Protein AF-A0A347AG33-F1 (afdb_monomer_lite)

Structure (mmCIF, N/CA/C/O backbone):
data_AF-A0A347AG33-F1
#
_entry.id   AF-A0A347AG33-F1
#
loop_
_atom_site.group_PDB
_atom_site.id
_atom_site.type_symbol
_atom_site.label_atom_id
_atom_site.label_alt_id
_atom_site.label_comp_id
_atom_site.label_asym_id
_atom_site.label_entity_id
_atom_site.label_seq_id
_atom_site.pdbx_PDB_ins_code
_atom_site.Cartn_x
_atom_site.Cartn_y
_atom_site.Cartn_z
_atom_site.occupancy
_atom_site.B_iso_or_equiv
_atom_site.auth_seq_id
_atom_site.auth_comp_id
_atom_site.auth_asym_id
_atom_site.auth_atom_id
_atom_site.pdbx_PDB_model_num
ATOM 1 N N . MET A 1 1 ? 14.058 -9.033 -3.800 1.00 74.69 1 MET A N 1
ATOM 2 C CA . MET A 1 1 ? 13.265 -9.768 -4.805 1.00 74.69 1 MET A CA 1
ATOM 3 C C . MET A 1 1 ? 11.983 -8.981 -4.995 1.00 74.69 1 MET A C 1
ATOM 5 O O . MET A 1 1 ? 11.444 -8.577 -3.979 1.00 74.69 1 MET A O 1
ATOM 9 N N . VAL A 1 2 ? 11.576 -8.690 -6.232 1.00 83.75 2 VAL A N 1
ATOM 10 C CA . VAL A 1 2 ? 10.289 -8.022 -6.502 1.00 83.75 2 VAL A CA 1
ATOM 11 C C . VAL A 1 2 ? 9.202 -9.090 -6.463 1.00 83.75 2 VAL A C 1
ATOM 13 O O . VAL A 1 2 ? 9.356 -10.110 -7.137 1.00 83.75 2 VAL A O 1
ATOM 16 N N . LEU A 1 3 ? 8.159 -8.888 -5.664 1.00 88.50 3 LEU A N 1
ATOM 17 C CA . LEU A 1 3 ? 7.034 -9.810 -5.548 1.00 88.50 3 LEU A CA 1
ATOM 18 C C . LEU A 1 3 ? 6.030 -9.581 -6.676 1.00 88.50 3 LEU A C 1
ATOM 20 O O . LEU A 1 3 ? 5.868 -8.468 -7.174 1.00 88.50 3 LEU A O 1
ATOM 24 N N . ASP A 1 4 ? 5.350 -10.649 -7.089 1.00 93.19 4 ASP A N 1
ATOM 25 C CA . ASP A 1 4 ? 4.271 -10.571 -8.074 1.00 93.19 4 ASP A CA 1
ATOM 26 C C . ASP A 1 4 ? 3.084 -9.780 -7.484 1.00 93.19 4 ASP A C 1
ATOM 28 O O . ASP A 1 4 ? 2.692 -10.052 -6.348 1.00 93.19 4 ASP A O 1
ATOM 32 N N . PRO A 1 5 ? 2.461 -8.841 -8.225 1.00 94.00 5 PRO A N 1
ATOM 33 C CA . PRO A 1 5 ? 1.292 -8.097 -7.749 1.00 94.00 5 PRO A CA 1
ATOM 34 C C . PRO A 1 5 ? 0.148 -8.976 -7.228 1.00 94.00 5 PRO A C 1
ATOM 36 O O . PRO A 1 5 ? -0.626 -8.542 -6.377 1.00 94.00 5 PRO A O 1
ATOM 39 N N . ARG A 1 6 ? 0.016 -10.209 -7.734 1.00 95.12 6 ARG A N 1
ATOM 40 C CA . ARG A 1 6 ? -1.000 -11.169 -7.282 1.00 95.12 6 ARG A CA 1
ATOM 41 C C . ARG A 1 6 ? -0.826 -11.554 -5.817 1.00 95.12 6 ARG A C 1
ATOM 43 O O . ARG A 1 6 ? -1.833 -11.718 -5.143 1.00 95.12 6 ARG A O 1
ATOM 50 N N . PHE A 1 7 ? 0.410 -11.607 -5.323 1.00 95.88 7 PHE A N 1
ATOM 51 C CA . PHE A 1 7 ? 0.691 -11.884 -3.915 1.00 95.88 7 PHE A CA 1
ATOM 52 C C . PHE A 1 7 ? 0.085 -10.804 -3.012 1.00 95.88 7 PHE A C 1
ATOM 54 O O . PHE A 1 7 ? -0.661 -11.105 -2.090 1.00 95.88 7 PHE A O 1
ATOM 61 N N . TYR A 1 8 ? 0.318 -9.531 -3.337 1.00 96.56 8 TYR A N 1
ATOM 62 C CA . TYR A 1 8 ? -0.262 -8.421 -2.579 1.00 96.56 8 TYR A CA 1
ATOM 63 C C . TYR A 1 8 ? -1.785 -8.374 -2.675 1.00 96.56 8 TYR A C 1
ATOM 65 O O . TYR A 1 8 ? -2.451 -8.042 -1.701 1.00 96.56 8 TYR A O 1
ATOM 73 N N . ARG A 1 9 ? -2.347 -8.706 -3.843 1.00 95.06 9 ARG A N 1
ATOM 74 C CA . ARG A 1 9 ? -3.800 -8.808 -4.008 1.00 95.06 9 ARG A CA 1
ATOM 75 C C . ARG A 1 9 ? -4.386 -9.854 -3.061 1.00 95.06 9 ARG A C 1
ATOM 77 O O . ARG A 1 9 ? -5.373 -9.565 -2.401 1.00 95.06 9 ARG A O 1
ATOM 84 N N . GLU A 1 10 ? -3.767 -11.027 -2.988 1.00 95.19 10 GLU A N 1
ATOM 85 C CA . GLU A 1 10 ? -4.179 -12.104 -2.090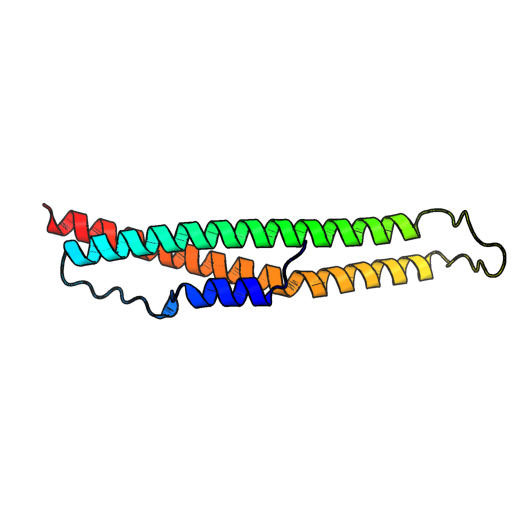 1.00 95.19 10 GLU A CA 1
ATOM 86 C C . GLU A 1 10 ? -4.048 -11.692 -0.617 1.00 95.19 10 GLU A C 1
ATOM 88 O O . GLU A 1 10 ? -4.994 -11.858 0.147 1.00 95.19 10 GLU A O 1
ATOM 93 N N . GLU A 1 11 ? -2.932 -11.063 -0.229 1.00 95.31 11 GLU A N 1
ATOM 94 C CA . GLU A 1 11 ? -2.759 -10.528 1.128 1.00 95.31 11 GLU A CA 1
ATOM 95 C C . GLU A 1 11 ? -3.858 -9.528 1.506 1.00 95.31 11 GLU A C 1
ATOM 97 O O . GLU A 1 11 ? -4.362 -9.586 2.624 1.00 95.31 11 GLU A O 1
ATOM 102 N N . ILE A 1 12 ? -4.242 -8.628 0.593 1.00 95.56 12 ILE A N 1
ATOM 103 C CA . ILE A 1 12 ? -5.317 -7.652 0.824 1.00 95.56 12 ILE A CA 1
ATOM 104 C C . ILE A 1 12 ? -6.671 -8.358 0.948 1.00 95.56 12 ILE A C 1
ATOM 106 O O . ILE A 1 12 ? -7.420 -8.064 1.876 1.00 95.56 12 ILE A O 1
ATOM 110 N N . SER A 1 13 ? -6.985 -9.298 0.052 1.00 93.06 13 SER A N 1
ATOM 111 C CA . SER A 1 13 ? -8.240 -10.058 0.101 1.00 93.06 13 SER A CA 1
ATOM 112 C C . SER A 1 13 ? -8.391 -10.844 1.408 1.00 93.06 13 SER A C 1
ATOM 114 O O . SER A 1 13 ? -9.472 -10.861 1.990 1.00 93.06 13 SER A O 1
ATOM 116 N N . ASN A 1 14 ? -7.297 -11.403 1.930 1.00 94.19 14 ASN A N 1
ATOM 117 C CA . ASN A 1 14 ? -7.275 -12.146 3.195 1.00 94.19 14 ASN A CA 1
ATOM 118 C C . ASN A 1 14 ? -7.505 -11.273 4.445 1.00 94.19 14 ASN A C 1
ATOM 120 O O . ASN A 1 14 ? -7.595 -11.801 5.552 1.00 94.19 14 ASN A O 1
ATOM 124 N N . LEU A 1 15 ? -7.584 -9.945 4.304 1.00 93.38 15 LEU A N 1
ATOM 125 C CA . LEU A 1 15 ? -7.959 -9.049 5.403 1.00 93.38 15 LEU A CA 1
ATOM 126 C C . LEU A 1 15 ? -9.475 -8.978 5.627 1.00 93.38 15 LEU A C 1
ATOM 128 O O . LEU A 1 15 ? -9.886 -8.408 6.637 1.00 93.38 15 LEU A O 1
ATOM 132 N N . GLU A 1 16 ? -10.282 -9.531 4.710 1.00 88.75 16 GLU A N 1
ATOM 133 C CA . GLU A 1 16 ? -11.749 -9.610 4.810 1.00 88.75 16 GLU A CA 1
ATOM 134 C C . GLU A 1 16 ? -12.416 -8.251 5.106 1.00 88.75 16 GLU A C 1
ATOM 136 O O . GLU A 1 16 ? -13.395 -8.159 5.845 1.00 88.75 16 GLU A O 1
ATOM 141 N N . ILE A 1 17 ? -11.870 -7.171 4.533 1.00 86.94 17 ILE A N 1
ATOM 142 C CA . ILE A 1 17 ? -12.316 -5.788 4.784 1.00 86.94 17 ILE A CA 1
ATOM 143 C C . ILE A 1 17 ? -13.765 -5.589 4.322 1.00 86.94 17 ILE A C 1
ATOM 145 O O . ILE A 1 17 ? -14.552 -4.956 5.016 1.00 86.94 17 ILE A O 1
ATOM 149 N N . GLU A 1 18 ? -14.128 -6.178 3.180 1.00 80.06 18 GLU A N 1
ATOM 150 C CA . GLU A 1 18 ? -15.463 -6.069 2.572 1.00 80.06 18 GLU A CA 1
ATOM 151 C C . GLU A 1 18 ? -16.566 -6.761 3.393 1.00 80.06 18 GLU A C 1
ATOM 153 O O . GLU A 1 18 ? -17.741 -6.472 3.200 1.00 80.06 18 GLU A O 1
ATOM 158 N N . GLY A 1 19 ? -16.201 -7.657 4.317 1.00 78.25 19 GLY A N 1
ATOM 159 C CA . GLY A 1 19 ? -17.142 -8.366 5.188 1.00 78.25 19 GLY A CA 1
ATOM 160 C C . GLY A 1 19 ? -17.374 -7.700 6.548 1.00 78.25 19 GLY A C 1
ATOM 161 O O . GLY A 1 19 ? -18.029 -8.290 7.405 1.00 78.25 19 GLY A O 1
ATOM 162 N N . LEU A 1 20 ? -16.801 -6.518 6.800 1.00 83.81 20 LEU A N 1
ATOM 163 C CA . LEU A 1 20 ? -16.952 -5.827 8.081 1.00 83.81 20 LEU A CA 1
ATOM 164 C C . LEU A 1 20 ? -18.303 -5.110 8.163 1.00 83.81 20 LEU A C 1
ATOM 166 O O . LEU A 1 20 ? -18.573 -4.212 7.371 1.00 83.81 20 LEU A O 1
ATOM 170 N N . ASN A 1 21 ? -19.117 -5.476 9.159 1.00 79.00 21 ASN A N 1
ATOM 171 C CA . ASN A 1 21 ? -20.339 -4.748 9.498 1.00 79.00 21 ASN A CA 1
ATOM 172 C C . ASN A 1 21 ? -20.054 -3.669 10.561 1.00 79.00 21 ASN A C 1
ATOM 174 O O . ASN A 1 21 ? -19.275 -3.906 11.487 1.00 79.00 21 ASN A O 1
ATOM 178 N N . LEU A 1 22 ? -20.685 -2.503 10.405 1.00 81.75 22 LEU A N 1
ATOM 179 C CA . LEU A 1 22 ? -20.663 -1.379 11.347 1.00 81.75 22 LEU A CA 1
ATOM 180 C C . LEU A 1 22 ? -21.953 -1.266 12.177 1.00 81.75 22 LEU A C 1
ATOM 182 O O . LEU A 1 22 ? -22.062 -0.327 12.963 1.00 81.75 22 LEU A O 1
ATOM 186 N N . ASP A 1 23 ? -22.904 -2.194 1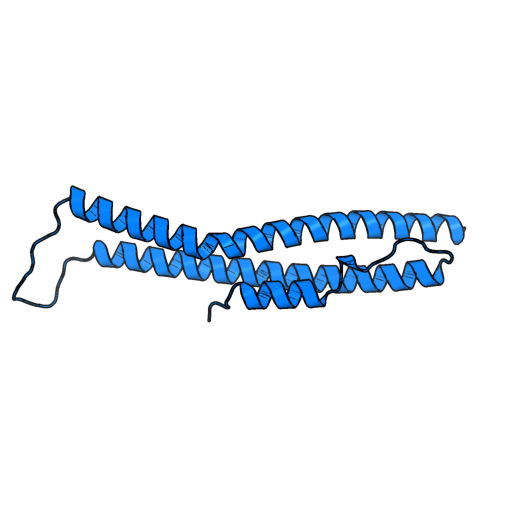2.035 1.00 82.31 23 ASP A N 1
ATOM 187 C CA . ASP A 1 23 ? -24.025 -2.317 12.973 1.00 82.31 23 ASP A CA 1
ATOM 188 C C . ASP A 1 23 ? -23.497 -2.816 14.319 1.00 82.31 23 ASP A C 1
ATOM 190 O O . ASP A 1 23 ? -22.954 -3.920 14.416 1.00 82.31 23 ASP A O 1
ATOM 194 N N . ILE A 1 24 ? -23.590 -1.964 15.337 1.00 86.00 24 ILE A N 1
ATOM 195 C CA . ILE A 1 24 ? -23.001 -2.201 16.651 1.00 86.00 24 ILE A CA 1
ATOM 196 C C . ILE A 1 24 ? -24.028 -1.840 17.707 1.00 86.00 24 ILE A C 1
ATOM 198 O O . ILE A 1 24 ? -24.516 -0.709 17.737 1.00 86.00 24 ILE A O 1
ATOM 202 N N . ASP A 1 25 ? -24.287 -2.780 18.610 1.00 87.56 25 ASP A N 1
ATOM 203 C CA . ASP A 1 25 ? -25.319 -2.641 19.636 1.00 87.56 25 ASP A CA 1
ATOM 204 C C . ASP A 1 25 ? -24.719 -2.378 21.026 1.00 87.56 25 ASP A C 1
ATOM 206 O O . ASP A 1 25 ? -25.437 -2.098 21.988 1.00 87.56 25 ASP A O 1
ATOM 210 N N . SER A 1 26 ? -23.387 -2.451 21.163 1.00 92.12 26 SER A N 1
ATOM 211 C CA . SER A 1 26 ? -22.708 -2.241 22.443 1.00 92.12 26 SER A CA 1
ATOM 212 C C . SER A 1 26 ? -21.326 -1.591 22.342 1.00 92.12 26 SER A C 1
ATOM 214 O O . SER A 1 26 ? -20.583 -1.745 21.373 1.00 92.12 26 SER A O 1
ATOM 216 N N . VAL A 1 27 ? -20.920 -0.914 23.421 1.00 92.75 27 VAL A N 1
ATOM 217 C CA . VAL A 1 27 ? -19.562 -0.356 23.572 1.00 92.75 27 VAL A CA 1
ATOM 218 C C . VAL A 1 27 ? -18.490 -1.448 23.466 1.00 92.75 27 VAL A C 1
ATOM 220 O O . VAL A 1 27 ? -17.417 -1.221 22.907 1.00 92.75 27 VAL A O 1
ATOM 223 N N . ALA A 1 28 ? -18.777 -2.651 23.970 1.00 93.50 28 ALA A N 1
ATOM 224 C CA . ALA A 1 28 ? -17.854 -3.779 23.905 1.00 93.50 28 ALA A CA 1
ATOM 225 C C . ALA A 1 28 ? -17.576 -4.208 22.455 1.00 93.50 28 ALA A C 1
ATOM 227 O O . ALA A 1 28 ? -16.416 -4.394 22.082 1.00 93.50 28 ALA A O 1
ATOM 228 N N . GLU A 1 29 ? -18.617 -4.314 21.630 1.00 93.56 29 GLU A N 1
ATOM 229 C CA . GLU A 1 29 ? -18.491 -4.615 20.200 1.00 93.56 29 GLU A CA 1
ATOM 230 C C . GLU A 1 29 ? -17.753 -3.497 19.452 1.00 93.56 29 GLU A C 1
ATOM 232 O O . GLU A 1 29 ? -16.836 -3.782 18.677 1.00 93.56 29 GLU A O 1
ATOM 237 N N . ALA A 1 30 ? -18.063 -2.228 19.752 1.00 94.12 30 ALA A N 1
ATOM 238 C CA . ALA A 1 30 ? -17.379 -1.078 19.158 1.00 94.12 30 ALA A CA 1
ATOM 239 C C . ALA A 1 30 ? -15.865 -1.115 19.423 1.00 94.12 30 ALA A C 1
ATOM 241 O O . ALA A 1 30 ? -15.057 -0.935 18.509 1.00 94.12 30 ALA A O 1
ATOM 242 N N . LEU A 1 31 ? -15.459 -1.412 20.663 1.00 94.69 31 LEU A N 1
ATOM 243 C CA . LEU A 1 31 ? -14.051 -1.542 21.046 1.00 94.69 31 LEU A CA 1
ATOM 244 C C . LEU A 1 31 ? -13.360 -2.706 20.327 1.00 94.69 31 LEU A C 1
ATOM 246 O O . LEU A 1 31 ? -12.231 -2.556 19.850 1.00 94.69 31 LEU A O 1
ATOM 250 N N . GLN A 1 32 ? -14.020 -3.862 20.222 1.00 94.38 32 GLN A N 1
ATOM 251 C CA . GLN A 1 32 ? -13.470 -5.018 19.510 1.00 94.38 32 GLN A CA 1
ATOM 252 C C . GLN A 1 32 ? -13.254 -4.711 18.026 1.00 94.38 32 GLN A C 1
ATOM 254 O O . GLN A 1 32 ? -12.181 -4.998 17.479 1.00 94.38 32 GLN A O 1
ATOM 259 N N . LEU A 1 33 ? -14.236 -4.077 17.384 1.00 94.88 33 LEU A N 1
ATOM 260 C CA . LEU A 1 33 ? -14.134 -3.687 15.985 1.00 94.88 33 LEU A CA 1
ATOM 261 C C . LEU A 1 33 ? -13.047 -2.627 15.777 1.00 94.88 33 LEU A C 1
ATOM 263 O O . LEU A 1 33 ? -12.244 -2.749 14.851 1.00 94.88 33 LEU A O 1
ATOM 267 N N . LEU A 1 34 ? -12.924 -1.657 16.687 1.00 95.44 34 LEU A N 1
ATOM 268 C CA . LEU A 1 34 ? -11.874 -0.638 16.653 1.00 95.44 34 LEU A CA 1
ATOM 269 C C . LEU A 1 34 ? -10.471 -1.263 16.698 1.00 95.44 34 LEU A C 1
ATOM 271 O O . LEU A 1 34 ? -9.575 -0.862 15.949 1.00 95.44 34 LEU A O 1
ATOM 275 N N . VAL A 1 35 ? -10.269 -2.283 17.538 1.00 95.88 35 VAL A N 1
ATOM 276 C CA . VAL A 1 35 ? -9.009 -3.041 17.597 1.00 95.88 35 VAL A CA 1
ATOM 277 C C . VAL A 1 35 ? -8.756 -3.798 16.289 1.00 95.88 35 VAL A C 1
ATOM 279 O O . VAL A 1 35 ? -7.631 -3.769 15.775 1.00 95.88 35 VAL A O 1
ATOM 282 N N . LYS A 1 36 ? -9.785 -4.438 15.715 1.00 95.44 36 LYS A N 1
ATOM 283 C CA . LYS A 1 36 ? -9.682 -5.135 14.422 1.00 95.44 36 LYS A CA 1
ATOM 284 C C . LYS A 1 36 ? -9.275 -4.169 13.305 1.00 95.44 36 LYS A C 1
ATOM 286 O O . LYS A 1 36 ? -8.310 -4.446 12.591 1.00 95.44 36 LYS A O 1
ATOM 291 N N . LEU A 1 37 ? -9.930 -3.013 13.209 1.00 96.31 37 LEU A N 1
ATOM 292 C CA . LEU A 1 37 ? -9.631 -1.973 12.221 1.00 96.31 37 LEU A CA 1
ATOM 293 C C . LEU A 1 37 ? -8.196 -1.447 12.352 1.00 96.31 37 LEU A C 1
ATOM 295 O O . LEU A 1 37 ? -7.483 -1.373 11.353 1.00 96.31 37 LEU A O 1
ATOM 299 N N . LYS A 1 38 ? -7.716 -1.182 13.576 1.00 96.81 38 LYS A N 1
ATOM 300 C CA . LYS A 1 38 ? -6.317 -0.772 13.828 1.00 96.81 38 LYS A CA 1
ATOM 301 C C . LYS A 1 38 ? -5.306 -1.828 13.360 1.00 96.81 38 LYS A C 1
ATOM 303 O O . LYS A 1 38 ? -4.236 -1.492 12.845 1.00 96.81 38 LYS A O 1
ATOM 308 N N . LYS A 1 39 ? -5.623 -3.119 13.513 1.00 96.81 39 LYS A N 1
ATOM 309 C CA . LYS A 1 39 ? -4.771 -4.215 13.024 1.00 96.81 39 LYS A CA 1
ATOM 310 C C . LYS A 1 39 ? -4.747 -4.273 11.495 1.00 96.81 39 LYS A C 1
ATOM 312 O O . LYS A 1 39 ? -3.668 -4.421 10.923 1.00 96.81 39 LYS A O 1
ATOM 317 N N . ILE A 1 40 ? -5.905 -4.138 10.848 1.00 97.50 40 ILE A N 1
ATOM 318 C CA . ILE A 1 40 ? -6.023 -4.116 9.382 1.00 97.50 40 ILE A CA 1
ATOM 319 C C . ILE A 1 40 ? -5.251 -2.924 8.807 1.00 97.50 40 ILE A C 1
ATOM 321 O O . ILE A 1 40 ? -4.409 -3.118 7.933 1.00 97.50 40 ILE A O 1
ATOM 325 N N . GLU A 1 41 ? -5.456 -1.723 9.351 1.00 97.88 41 GLU A N 1
ATOM 326 C CA . GLU A 1 41 ? -4.747 -0.493 8.975 1.00 97.88 41 GLU A CA 1
ATOM 327 C C . GLU A 1 41 ? -3.226 -0.690 8.996 1.00 97.88 41 GLU A C 1
ATOM 329 O O . GLU A 1 41 ? -2.534 -0.425 8.011 1.00 97.88 41 GLU A O 1
ATOM 334 N N . LYS A 1 42 ? -2.694 -1.242 10.093 1.00 98.12 42 LYS A N 1
ATOM 335 C CA . LYS A 1 42 ? -1.260 -1.523 10.226 1.00 98.12 42 LYS A CA 1
ATOM 336 C C . LYS A 1 42 ? -0.755 -2.484 9.145 1.00 98.12 42 LYS A C 1
ATOM 338 O O . LYS A 1 42 ? 0.340 -2.286 8.612 1.00 98.12 42 LYS A O 1
ATOM 343 N N . THR A 1 43 ? -1.526 -3.523 8.824 1.00 97.81 43 THR A N 1
ATOM 344 C CA . THR A 1 43 ? -1.166 -4.477 7.768 1.00 97.81 43 THR A CA 1
ATOM 345 C C . THR A 1 43 ? -1.195 -3.822 6.388 1.00 97.81 43 THR A C 1
ATOM 347 O O . THR A 1 43 ? -0.222 -3.946 5.646 1.00 97.81 43 THR A O 1
ATOM 350 N N . LEU A 1 44 ? -2.241 -3.056 6.068 1.00 98.00 44 LEU A N 1
ATOM 351 C CA . LEU A 1 44 ? -2.358 -2.312 4.811 1.00 98.00 44 LEU A CA 1
ATOM 352 C C . LEU A 1 44 ? -1.196 -1.334 4.608 1.00 98.00 44 LEU A C 1
ATOM 354 O O . LEU A 1 44 ? -0.611 -1.290 3.526 1.00 98.00 44 LEU A O 1
ATOM 358 N N . LEU A 1 45 ? -0.791 -0.604 5.653 1.00 98.19 45 LEU A N 1
ATOM 359 C CA . LEU A 1 45 ? 0.369 0.293 5.603 1.00 98.19 45 LEU A CA 1
ATOM 360 C C . LEU A 1 45 ? 1.670 -0.459 5.284 1.00 98.19 45 LEU A C 1
ATOM 362 O O . LEU A 1 45 ? 2.487 0.020 4.492 1.00 98.19 45 LEU A O 1
ATOM 366 N N . LYS A 1 46 ? 1.857 -1.655 5.856 1.00 98.00 46 LYS A N 1
ATOM 367 C CA . LYS A 1 46 ? 3.012 -2.515 5.561 1.00 98.00 46 LYS A CA 1
ATOM 368 C C . LYS A 1 46 ? 2.987 -3.020 4.115 1.00 98.00 46 LYS A C 1
ATOM 370 O O . LYS A 1 46 ? 4.019 -2.975 3.446 1.00 98.00 46 LYS A O 1
ATOM 375 N N . ILE A 1 47 ? 1.829 -3.466 3.625 1.00 97.44 47 ILE A N 1
ATOM 376 C CA . ILE A 1 47 ? 1.658 -3.899 2.229 1.00 97.44 47 ILE A CA 1
ATOM 377 C C . ILE A 1 47 ? 1.970 -2.731 1.282 1.00 97.44 47 ILE A C 1
ATOM 379 O O . ILE A 1 47 ? 2.773 -2.886 0.363 1.00 97.44 47 ILE A O 1
ATOM 383 N N . ASN A 1 48 ? 1.427 -1.540 1.549 1.00 97.88 48 ASN A N 1
ATOM 384 C CA . ASN A 1 48 ? 1.662 -0.345 0.736 1.00 97.88 48 ASN A CA 1
ATOM 385 C C . ASN A 1 48 ? 3.152 0.030 0.681 1.00 97.88 48 ASN A C 1
ATOM 387 O O . ASN A 1 48 ? 3.702 0.325 -0.381 1.00 97.88 48 ASN A O 1
ATOM 391 N N . TYR A 1 49 ? 3.845 -0.039 1.822 1.00 97.94 49 TYR A N 1
ATOM 392 C CA . TYR A 1 49 ? 5.292 0.162 1.865 1.00 97.94 49 TYR A CA 1
ATOM 393 C C . TYR A 1 49 ? 6.030 -0.821 0.943 1.00 97.94 49 TYR A C 1
ATOM 395 O O . TYR A 1 49 ? 6.867 -0.399 0.142 1.00 97.94 49 TYR A O 1
ATOM 403 N N . ASN A 1 50 ? 5.694 -2.111 1.002 1.00 97.31 50 ASN A N 1
ATOM 404 C CA . ASN A 1 50 ? 6.325 -3.136 0.171 1.00 97.31 50 ASN A CA 1
ATOM 405 C C . ASN A 1 50 ? 6.066 -2.907 -1.328 1.00 97.31 50 ASN A C 1
ATOM 407 O O . ASN A 1 50 ? 7.012 -2.904 -2.116 1.00 97.31 50 ASN A O 1
ATOM 411 N N . ILE A 1 51 ? 4.822 -2.600 -1.710 1.00 97.69 51 ILE A N 1
ATOM 412 C CA . ILE A 1 51 ? 4.437 -2.237 -3.085 1.00 97.69 51 ILE A CA 1
ATOM 413 C C . ILE A 1 51 ? 5.278 -1.062 -3.604 1.00 97.69 51 ILE A C 1
ATOM 415 O O . ILE A 1 51 ? 5.782 -1.089 -4.735 1.00 97.69 51 ILE A O 1
ATOM 419 N N . ARG A 1 52 ? 5.483 -0.028 -2.777 1.00 97.06 52 ARG A N 1
ATOM 420 C CA . ARG A 1 52 ? 6.314 1.133 -3.131 1.00 97.06 52 ARG A CA 1
ATOM 421 C C . ARG A 1 52 ? 7.780 0.754 -3.312 1.00 97.06 52 ARG A C 1
ATOM 423 O O . ARG A 1 52 ? 8.432 1.272 -4.224 1.00 97.06 52 ARG A O 1
ATOM 430 N N . MET A 1 53 ? 8.310 -0.131 -2.470 1.00 97.75 53 MET A N 1
ATOM 431 C CA . MET A 1 53 ? 9.688 -0.616 -2.583 1.00 97.75 53 MET A CA 1
ATOM 432 C C . MET A 1 53 ? 9.902 -1.430 -3.861 1.00 97.75 53 MET A C 1
ATOM 434 O O . MET A 1 53 ? 10.877 -1.193 -4.581 1.00 97.75 53 MET A O 1
ATOM 438 N N . ASP A 1 54 ? 8.957 -2.296 -4.205 1.00 97.56 54 ASP A N 1
ATOM 439 C CA . ASP A 1 54 ? 8.983 -3.081 -5.437 1.00 97.56 54 ASP A CA 1
ATOM 440 C C . ASP A 1 54 ? 8.870 -2.204 -6.681 1.00 97.56 54 ASP A C 1
ATOM 442 O O . ASP A 1 54 ? 9.683 -2.312 -7.603 1.00 97.56 54 ASP A O 1
ATOM 446 N N . THR A 1 55 ? 7.959 -1.232 -6.662 1.00 97.06 55 THR A N 1
ATOM 447 C CA . THR A 1 55 ? 7.834 -0.234 -7.730 1.00 97.06 55 THR A CA 1
ATOM 448 C C . THR A 1 55 ? 9.139 0.548 -7.922 1.00 97.06 55 THR A C 1
ATOM 450 O O . THR A 1 55 ? 9.591 0.752 -9.053 1.00 97.06 55 THR A O 1
ATOM 453 N N . ARG A 1 56 ?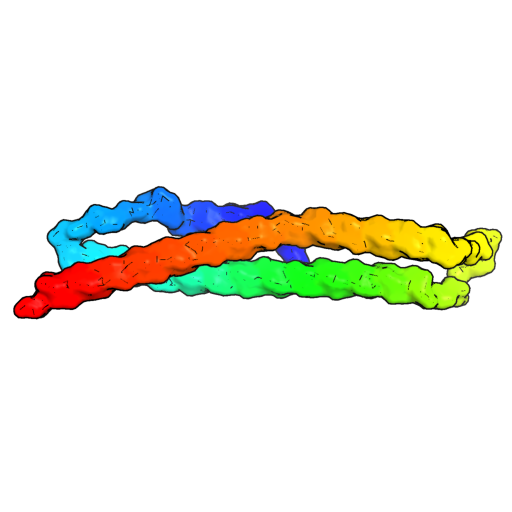 9.807 0.965 -6.834 1.00 97.06 56 ARG A N 1
ATOM 454 C CA . ARG A 1 56 ? 11.124 1.632 -6.900 1.00 97.06 56 ARG A CA 1
ATOM 455 C C . ARG A 1 56 ? 12.200 0.713 -7.477 1.00 97.06 56 ARG A C 1
ATOM 457 O O . ARG A 1 56 ? 13.017 1.171 -8.277 1.00 97.06 56 ARG A O 1
ATOM 464 N N . SER A 1 57 ? 12.192 -0.563 -7.101 1.00 97.06 57 SER A N 1
ATOM 465 C CA . SER A 1 57 ? 13.118 -1.570 -7.623 1.00 97.06 57 SER A CA 1
ATOM 466 C C . SER A 1 57 ? 12.955 -1.752 -9.136 1.00 97.06 57 SER A C 1
ATOM 468 O O . SER A 1 57 ? 13.942 -1.654 -9.869 1.00 97.06 57 SER A O 1
ATOM 470 N N . ILE A 1 58 ? 11.712 -1.882 -9.619 1.00 96.12 58 ILE A N 1
ATOM 471 C CA . ILE A 1 58 ? 11.389 -1.946 -11.053 1.00 96.12 58 ILE A CA 1
ATOM 472 C C . ILE A 1 58 ? 11.882 -0.679 -11.761 1.00 96.12 58 ILE A C 1
ATOM 474 O O . ILE A 1 58 ? 12.603 -0.761 -12.752 1.00 96.12 58 ILE A O 1
ATOM 478 N N . ARG A 1 59 ? 11.581 0.519 -11.240 1.00 96.00 59 ARG A N 1
ATOM 479 C CA . ARG A 1 59 ? 12.067 1.777 -11.842 1.00 96.00 59 ARG A CA 1
ATOM 480 C C . ARG A 1 59 ? 13.594 1.792 -11.972 1.00 96.00 59 ARG A C 1
ATOM 482 O O . ARG A 1 59 ? 14.107 2.166 -13.025 1.00 96.00 59 ARG A O 1
ATOM 489 N N . LYS A 1 60 ? 14.316 1.340 -10.942 1.00 96.38 60 LYS A N 1
ATOM 490 C CA . LYS A 1 60 ? 15.785 1.266 -10.941 1.00 96.38 60 LYS A CA 1
ATOM 491 C C . LYS A 1 60 ? 16.324 0.258 -11.960 1.00 96.38 60 LYS A C 1
ATOM 493 O O . LYS A 1 60 ? 17.311 0.555 -12.627 1.00 96.38 60 LYS A O 1
ATOM 498 N N . GLU A 1 61 ? 15.692 -0.906 -12.095 1.00 95.38 61 GLU A N 1
ATOM 499 C CA . GLU A 1 61 ? 16.041 -1.923 -13.099 1.00 95.38 61 GLU A CA 1
ATOM 500 C C . GLU A 1 61 ? 15.978 -1.342 -14.520 1.00 95.38 61 GLU A C 1
ATOM 502 O O . GLU A 1 61 ? 16.936 -1.439 -15.287 1.00 95.38 61 GLU A O 1
ATOM 507 N N . TYR A 1 62 ? 14.885 -0.656 -14.852 1.00 94.44 62 TYR A N 1
ATOM 508 C CA . TYR A 1 62 ? 14.692 -0.091 -16.187 1.00 94.44 62 TYR A CA 1
ATOM 509 C C . TYR A 1 62 ? 15.584 1.127 -16.458 1.00 94.44 62 TYR A C 1
ATOM 511 O O . TYR A 1 62 ? 16.044 1.300 -17.587 1.00 94.44 62 TYR A O 1
ATOM 519 N N . LEU A 1 63 ? 15.897 1.941 -15.442 1.00 92.81 63 LEU A N 1
ATOM 520 C CA . LEU A 1 63 ? 16.896 3.009 -15.578 1.00 92.81 63 LEU A CA 1
ATOM 521 C C . LEU A 1 63 ? 18.271 2.444 -15.952 1.00 92.81 63 LEU A C 1
ATOM 523 O O . LEU A 1 63 ? 18.889 2.942 -16.891 1.00 92.81 63 LEU A O 1
ATOM 527 N N . LYS A 1 64 ? 18.703 1.348 -15.313 1.00 92.56 64 LYS A N 1
ATOM 528 C CA . LYS A 1 64 ? 19.958 0.666 -15.674 1.00 92.56 64 LYS A CA 1
ATOM 529 C C . LYS A 1 64 ? 19.951 0.165 -17.120 1.00 92.56 64 LYS A C 1
ATOM 531 O O . LYS A 1 64 ? 20.929 0.377 -17.829 1.00 92.56 64 LYS A O 1
ATOM 536 N N . ARG A 1 65 ? 18.838 -0.416 -17.595 1.00 89.75 65 ARG A N 1
ATOM 537 C CA . ARG A 1 65 ? 18.689 -0.826 -19.010 1.00 89.75 65 ARG A CA 1
ATOM 538 C C . ARG A 1 65 ? 18.865 0.359 -19.968 1.00 89.75 65 ARG A C 1
ATOM 540 O O . ARG A 1 65 ? 19.514 0.233 -21.003 1.00 89.75 65 ARG A O 1
ATOM 547 N N . ILE A 1 66 ? 18.314 1.528 -19.628 1.00 87.88 66 ILE A N 1
ATOM 548 C CA . ILE A 1 66 ? 18.483 2.754 -20.428 1.00 87.88 66 ILE A CA 1
ATOM 549 C C . ILE A 1 66 ? 19.937 3.246 -20.393 1.00 87.88 66 ILE A C 1
ATOM 551 O O . ILE A 1 66 ? 20.449 3.696 -21.420 1.00 87.88 66 ILE A O 1
ATOM 555 N N . GLU A 1 67 ? 20.604 3.179 -19.241 1.00 87.75 67 GLU A N 1
ATOM 556 C CA . GLU A 1 67 ? 22.018 3.544 -19.099 1.00 87.75 67 GLU A CA 1
ATOM 557 C C . GLU A 1 67 ? 22.934 2.632 -19.921 1.00 87.75 67 GLU A C 1
ATOM 559 O O . GLU A 1 67 ? 23.839 3.123 -20.595 1.00 87.75 67 GLU A O 1
ATOM 564 N N . GLU A 1 68 ? 22.684 1.322 -19.924 1.00 84.19 68 GLU A N 1
ATOM 565 C CA . GLU A 1 68 ? 23.439 0.341 -20.712 1.00 84.19 68 GLU A CA 1
ATOM 566 C C . GLU A 1 68 ? 23.357 0.610 -22.216 1.00 84.19 68 GLU A C 1
ATOM 568 O O . GLU A 1 68 ? 24.373 0.521 -22.901 1.00 84.19 68 GLU A O 1
ATOM 573 N N . LEU A 1 69 ? 22.202 1.058 -22.719 1.00 79.12 69 LEU A N 1
ATOM 574 C CA . LEU A 1 69 ? 22.055 1.487 -24.117 1.00 79.12 69 LEU A CA 1
ATOM 575 C C . LEU A 1 69 ? 22.904 2.711 -24.483 1.00 79.12 69 LEU A C 1
ATOM 577 O O . LEU A 1 69 ? 23.164 2.940 -25.664 1.00 79.12 69 LEU A O 1
ATOM 581 N N . ASN A 1 70 ? 23.303 3.519 -23.499 1.00 71.56 70 ASN A N 1
ATOM 582 C CA . ASN A 1 70 ? 24.148 4.692 -23.720 1.00 71.56 70 ASN A CA 1
ATOM 583 C C . ASN A 1 70 ? 25.644 4.370 -23.591 1.00 71.56 70 ASN A C 1
ATOM 585 O O . ASN A 1 70 ? 26.471 5.216 -23.939 1.00 71.56 70 ASN A O 1
ATOM 589 N N . LYS A 1 71 ? 26.018 3.181 -23.096 1.00 72.88 71 LYS A N 1
ATOM 590 C CA . LYS A 1 71 ? 27.427 2.794 -22.972 1.00 72.88 71 LYS A CA 1
ATOM 591 C C . LYS A 1 71 ? 27.994 2.459 -24.360 1.00 72.88 71 LYS A C 1
ATOM 593 O O . LYS A 1 71 ? 27.371 1.712 -25.113 1.00 72.88 71 LYS A O 1
ATOM 598 N N . PRO A 1 72 ? 29.184 2.972 -24.725 1.00 57.81 72 PRO A N 1
ATOM 599 C CA . PRO A 1 72 ? 29.843 2.559 -25.957 1.00 57.81 72 PRO A CA 1
ATOM 600 C C . PRO A 1 72 ? 30.151 1.057 -25.881 1.00 57.81 72 PRO A C 1
ATOM 602 O O . PRO A 1 72 ? 30.793 0.610 -24.931 1.00 57.81 72 PRO A O 1
ATOM 605 N N . VAL A 1 73 ? 29.681 0.283 -26.867 1.00 56.59 73 VAL A N 1
ATOM 606 C CA . VAL A 1 73 ? 29.905 -1.170 -26.975 1.00 56.59 73 VAL A CA 1
ATOM 607 C C . VAL A 1 73 ? 31.413 -1.438 -27.004 1.00 56.59 73 VAL A C 1
ATOM 609 O O . VAL A 1 73 ? 32.057 -1.286 -28.040 1.00 56.59 73 VAL A O 1
ATOM 612 N N . LYS A 1 74 ? 32.003 -1.785 -25.855 1.00 50.00 74 LYS A N 1
ATOM 613 C CA . LYS A 1 74 ? 33.445 -2.055 -25.727 1.00 50.00 74 LYS A CA 1
ATOM 614 C C . LYS A 1 74 ? 33.829 -3.517 -25.979 1.00 50.00 74 LYS A C 1
ATOM 616 O O . LYS A 1 74 ? 35.012 -3.826 -25.926 1.00 50.00 74 LYS A O 1
ATOM 621 N N . VAL A 1 75 ? 32.890 -4.414 -26.290 1.00 46.53 75 VAL A N 1
ATOM 622 C CA . VAL A 1 75 ? 33.192 -5.841 -26.499 1.00 46.53 75 VAL A CA 1
ATOM 623 C C . VAL A 1 75 ? 32.376 -6.384 -27.675 1.00 46.53 75 VAL A C 1
ATOM 625 O O . VAL A 1 75 ? 31.186 -6.117 -27.772 1.00 46.53 75 VAL A O 1
ATOM 628 N N . MET A 1 76 ? 33.045 -7.146 -28.545 1.00 39.59 76 MET A N 1
ATOM 629 C CA . MET A 1 76 ? 32.591 -7.770 -29.802 1.00 39.59 76 MET A CA 1
ATOM 630 C C . MET A 1 76 ? 32.700 -6.920 -31.078 1.00 39.59 76 MET A C 1
ATOM 632 O O . MET A 1 76 ? 31.758 -6.325 -31.597 1.00 39.59 76 MET A O 1
ATOM 636 N N . LYS A 1 77 ? 33.908 -6.985 -31.655 1.00 47.03 77 LYS A N 1
ATOM 637 C CA . LYS A 1 77 ? 34.096 -7.090 -33.107 1.00 47.03 77 LYS A CA 1
ATOM 638 C C . LYS A 1 77 ? 33.137 -8.180 -33.619 1.00 47.03 77 LYS A C 1
ATOM 640 O O . LYS A 1 77 ? 33.256 -9.299 -33.147 1.00 47.03 77 LYS A O 1
ATOM 645 N N . VAL A 1 78 ? 32.157 -7.832 -34.460 1.00 45.47 78 VAL A N 1
ATOM 646 C CA . VAL A 1 78 ? 31.856 -8.435 -35.786 1.00 45.47 78 VAL A CA 1
ATOM 647 C C . VAL A 1 78 ? 30.549 -7.844 -36.385 1.00 45.47 78 VAL A C 1
ATOM 649 O O . VAL A 1 78 ? 30.464 -7.764 -37.599 1.00 45.47 78 VAL A O 1
ATOM 652 N N . PHE A 1 79 ? 29.593 -7.266 -35.633 1.00 49.12 79 PHE A N 1
ATOM 653 C CA . PHE A 1 79 ? 28.377 -6.655 -36.244 1.00 49.12 79 PHE A CA 1
ATOM 654 C C . PHE A 1 79 ? 27.837 -5.391 -35.535 1.00 49.12 79 PHE A C 1
ATOM 656 O O . PHE A 1 79 ? 26.661 -5.293 -35.189 1.00 49.12 79 PHE A O 1
ATOM 663 N N . ASN A 1 80 ? 28.671 -4.363 -35.343 1.00 48.44 80 ASN A N 1
ATOM 664 C CA . ASN A 1 80 ? 28.233 -3.109 -34.710 1.00 48.44 80 ASN A CA 1
ATOM 665 C C . ASN A 1 80 ? 27.604 -2.129 -35.712 1.00 48.44 80 ASN A C 1
ATOM 667 O O . ASN A 1 80 ? 28.225 -1.140 -36.107 1.00 48.44 80 ASN A O 1
ATOM 671 N N . LYS A 1 81 ? 26.333 -2.341 -36.072 1.00 52.81 81 LYS A N 1
ATOM 672 C CA . LYS A 1 81 ? 25.517 -1.249 -36.616 1.00 52.81 81 LYS A CA 1
ATOM 673 C C . LYS A 1 81 ? 25.183 -0.317 -35.447 1.00 52.81 81 LYS A C 1
ATOM 675 O O . LYS A 1 81 ? 24.313 -0.625 -34.637 1.00 52.81 81 LYS A O 1
ATOM 680 N N . LYS A 1 82 ? 25.914 0.796 -35.306 1.00 57.72 82 LYS A N 1
ATOM 681 C CA . LYS A 1 82 ? 25.537 1.861 -34.361 1.00 57.72 82 LYS A CA 1
ATOM 682 C C . LYS A 1 82 ? 24.097 2.262 -34.684 1.00 57.72 82 LYS A C 1
ATOM 684 O O . LYS A 1 82 ? 23.849 2.762 -35.780 1.00 57.72 82 LYS A O 1
ATOM 689 N N . LEU A 1 83 ? 23.170 2.018 -33.756 1.00 62.06 83 LEU A N 1
ATOM 690 C CA . LEU A 1 83 ? 21.797 2.501 -33.882 1.00 62.06 83 LEU A CA 1
ATOM 691 C C . LEU A 1 83 ? 21.859 4.009 -34.123 1.00 62.06 83 LEU A C 1
ATOM 693 O O . LEU A 1 83 ? 22.535 4.734 -33.384 1.00 62.06 83 LEU A O 1
ATOM 697 N N . ASN A 1 84 ? 21.183 4.493 -35.161 1.00 73.44 84 ASN A N 1
ATOM 698 C CA . ASN A 1 84 ? 21.100 5.932 -35.369 1.00 73.44 84 ASN A CA 1
ATOM 699 C C . ASN A 1 84 ? 20.298 6.576 -34.215 1.00 73.44 84 ASN A C 1
ATOM 701 O O . ASN A 1 84 ? 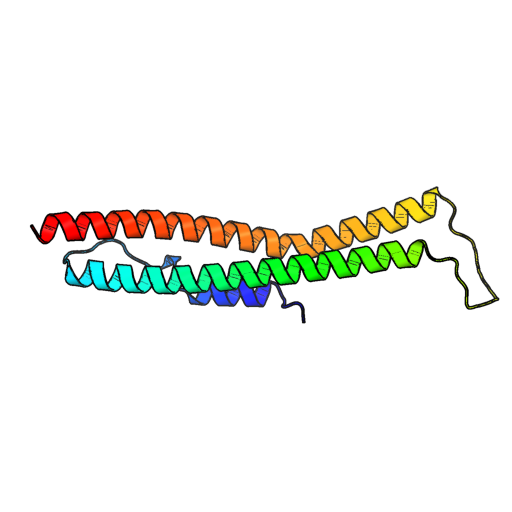19.588 5.902 -33.460 1.00 73.44 84 ASN A O 1
ATOM 705 N N . LYS A 1 85 ? 20.380 7.905 -34.065 1.00 76.62 85 LYS A N 1
ATOM 706 C CA . LYS A 1 85 ? 19.705 8.638 -32.973 1.00 76.62 85 LYS A CA 1
ATOM 707 C C . LYS A 1 85 ? 18.204 8.308 -32.879 1.00 76.62 85 LYS A C 1
ATOM 709 O O . LYS A 1 85 ? 17.668 8.196 -31.780 1.00 76.62 85 LYS A O 1
ATOM 714 N N . LYS A 1 86 ? 17.534 8.106 -34.020 1.00 80.25 86 LYS A N 1
ATOM 715 C CA . LYS A 1 86 ? 16.099 7.786 -34.105 1.00 80.25 86 LYS A CA 1
ATOM 716 C C . LYS A 1 86 ? 15.793 6.373 -33.601 1.00 80.25 86 LYS A C 1
ATOM 718 O O . LYS A 1 86 ? 14.799 6.177 -32.909 1.00 80.25 86 LYS A O 1
ATOM 723 N N . GLU A 1 87 ? 16.636 5.398 -33.914 1.00 79.50 87 GLU A N 1
ATOM 724 C CA . GLU A 1 87 ? 16.500 4.016 -33.449 1.00 79.50 87 GLU A CA 1
ATOM 725 C C . GLU A 1 87 ? 16.758 3.904 -31.941 1.00 79.50 87 GLU A C 1
ATOM 727 O O . GLU A 1 87 ? 15.961 3.287 -31.237 1.00 79.50 87 GLU A O 1
ATOM 732 N N . SER A 1 88 ? 17.785 4.586 -31.422 1.00 78.81 88 SER A N 1
ATOM 733 C CA . SER A 1 88 ? 18.055 4.653 -29.975 1.00 78.81 88 SER A CA 1
ATOM 734 C C . SER A 1 88 ? 16.868 5.237 -29.196 1.00 78.81 88 SER A C 1
ATOM 736 O O . SER A 1 88 ? 16.448 4.676 -28.183 1.00 78.81 88 SER A O 1
ATOM 738 N N . LEU A 1 89 ? 16.259 6.318 -29.701 1.00 84.69 89 LEU A N 1
ATOM 739 C CA . LEU A 1 89 ? 15.057 6.909 -29.100 1.00 84.69 89 LEU A CA 1
ATOM 740 C C . LEU A 1 89 ? 13.868 5.937 -29.093 1.00 84.69 89 LEU A C 1
ATOM 742 O O . LEU A 1 89 ? 13.174 5.836 -28.082 1.00 84.69 89 LEU A O 1
ATOM 746 N N . LYS A 1 90 ? 13.647 5.188 -30.183 1.00 88.62 90 LYS A N 1
ATOM 747 C CA . LYS A 1 90 ? 12.579 4.176 -30.243 1.00 88.62 90 LYS A CA 1
ATOM 748 C C . LYS A 1 90 ? 12.777 3.071 -29.206 1.00 88.62 90 LYS A C 1
ATOM 750 O O . LYS A 1 90 ? 11.810 2.677 -28.563 1.00 88.62 90 LYS A O 1
ATOM 755 N N . VAL A 1 91 ? 14.006 2.584 -29.032 1.00 88.00 91 VAL A N 1
ATOM 756 C CA . VAL A 1 91 ? 14.309 1.540 -28.039 1.00 88.00 91 VAL A CA 1
ATOM 757 C C . VAL A 1 91 ? 14.081 2.062 -26.620 1.00 88.00 91 VAL A C 1
ATOM 759 O O . VAL A 1 91 ? 13.419 1.396 -25.830 1.00 88.00 91 VAL A O 1
ATOM 762 N N . LYS A 1 92 ? 14.544 3.279 -26.305 1.00 88.44 92 LYS A N 1
ATOM 763 C CA . LYS A 1 92 ? 14.298 3.900 -24.992 1.00 88.44 92 LYS A CA 1
ATOM 764 C C . LYS A 1 92 ? 12.810 4.046 -24.694 1.00 88.44 92 LYS A C 1
ATOM 766 O O . LYS A 1 92 ? 12.391 3.731 -23.586 1.00 88.44 92 LYS A O 1
ATOM 771 N N . LYS A 1 93 ? 12.015 4.473 -25.682 1.00 92.62 93 LYS A N 1
ATOM 772 C CA . LYS A 1 93 ? 10.560 4.581 -25.531 1.00 92.62 93 LYS A CA 1
ATOM 773 C C . LYS A 1 93 ? 9.928 3.226 -25.200 1.00 92.62 93 LYS A C 1
ATOM 775 O O . LYS A 1 93 ? 9.204 3.141 -24.222 1.00 92.62 93 LYS A O 1
ATOM 780 N N . LYS A 1 94 ? 10.288 2.161 -25.926 1.00 94.19 94 LYS A N 1
ATOM 781 C CA . LYS A 1 94 ? 9.799 0.802 -25.632 1.00 94.19 94 LYS A CA 1
ATOM 782 C C . LYS A 1 94 ? 10.121 0.353 -24.205 1.00 94.19 94 LYS A C 1
ATOM 784 O O . LYS A 1 94 ? 9.265 -0.213 -23.544 1.00 94.19 94 LYS A O 1
ATOM 789 N N . ILE A 1 95 ? 11.328 0.639 -23.716 1.00 93.44 95 ILE A N 1
ATOM 790 C CA . ILE A 1 95 ? 11.730 0.300 -22.341 1.00 93.44 95 ILE A CA 1
ATOM 791 C C . ILE A 1 95 ? 10.878 1.057 -21.315 1.00 93.44 95 ILE A C 1
ATOM 793 O O . ILE A 1 95 ? 10.492 0.484 -20.300 1.00 93.44 95 ILE A O 1
ATOM 797 N N . VAL A 1 96 ? 10.567 2.329 -21.570 1.00 93.69 96 VAL A N 1
ATOM 798 C CA . VAL A 1 96 ? 9.654 3.109 -20.722 1.00 93.69 96 VAL A CA 1
ATOM 799 C C . VAL A 1 96 ? 8.242 2.519 -20.753 1.00 93.69 96 VAL A C 1
ATOM 801 O O . VAL A 1 96 ? 7.675 2.285 -19.692 1.00 93.69 96 VAL A O 1
ATOM 804 N N . ASP A 1 97 ? 7.721 2.193 -21.936 1.00 96.38 97 ASP A N 1
ATOM 805 C CA . ASP A 1 97 ? 6.385 1.607 -22.088 1.00 96.38 97 ASP A CA 1
ATOM 806 C C . ASP A 1 97 ? 6.282 0.243 -21.364 1.00 96.38 97 ASP A C 1
ATOM 808 O O . ASP A 1 97 ? 5.313 -0.024 -20.653 1.00 96.38 97 ASP A O 1
ATOM 812 N N . GLU A 1 98 ? 7.310 -0.608 -21.473 1.00 95.81 98 GLU A N 1
ATOM 813 C CA . GLU A 1 98 ? 7.419 -1.881 -20.742 1.00 95.81 98 GLU A CA 1
ATOM 814 C C . GLU A 1 98 ? 7.436 -1.675 -19.220 1.00 95.81 98 GLU A C 1
ATOM 816 O O . GLU A 1 98 ? 6.774 -2.409 -18.482 1.00 95.81 98 GLU A O 1
ATOM 821 N N . ARG A 1 99 ? 8.200 -0.685 -18.739 1.00 96.19 99 ARG A N 1
ATOM 822 C CA . ARG A 1 99 ? 8.269 -0.335 -17.314 1.00 96.19 99 ARG A CA 1
ATOM 823 C C . ARG A 1 99 ? 6.893 0.064 -16.800 1.00 96.19 99 ARG A C 1
ATOM 825 O O . ARG A 1 99 ? 6.473 -0.424 -15.754 1.00 96.19 99 ARG A O 1
ATOM 832 N N . ASP A 1 100 ? 6.211 0.946 -17.520 1.00 96.50 100 ASP A N 1
ATOM 833 C CA . ASP A 1 100 ? 4.920 1.489 -17.106 1.00 96.50 100 ASP A CA 1
ATOM 834 C C . ASP A 1 100 ? 3.852 0.391 -17.111 1.00 96.50 100 ASP A C 1
ATOM 836 O O . ASP A 1 100 ? 3.079 0.273 -16.160 1.00 96.50 100 ASP A O 1
ATOM 840 N N . HIS A 1 101 ? 3.883 -0.503 -18.104 1.00 96.94 101 HIS A N 1
ATOM 841 C CA . HIS A 1 101 ? 3.038 -1.695 -18.115 1.00 96.94 101 HIS A CA 1
ATOM 842 C C . HIS A 1 101 ? 3.284 -2.595 -16.895 1.00 96.94 101 HIS A C 1
ATOM 844 O O . HIS A 1 101 ? 2.330 -3.052 -16.266 1.00 96.94 101 HIS A O 1
ATOM 850 N N . ARG A 1 102 ? 4.552 -2.816 -16.524 1.00 95.88 102 ARG A N 1
ATOM 851 C CA . ARG A 1 102 ? 4.928 -3.647 -15.370 1.00 95.88 102 ARG A CA 1
ATOM 852 C C . ARG A 1 102 ? 4.566 -3.007 -14.026 1.00 95.88 102 ARG A C 1
ATOM 854 O O . ARG A 1 102 ? 4.249 -3.728 -13.087 1.00 95.88 102 ARG A O 1
ATOM 861 N N . ILE A 1 103 ? 4.606 -1.678 -13.922 1.00 97.38 103 ILE A N 1
ATOM 862 C CA . ILE A 1 103 ? 4.280 -0.932 -12.695 1.00 97.38 103 ILE A CA 1
ATOM 863 C C . ILE A 1 103 ? 2.765 -0.788 -12.492 1.00 97.38 103 ILE A C 1
ATOM 865 O O . ILE A 1 103 ? 2.299 -0.819 -11.354 1.00 97.38 103 ILE A O 1
ATOM 869 N N . LYS A 1 104 ? 1.980 -0.683 -13.568 1.00 97.69 104 LYS A N 1
ATOM 870 C CA . LYS A 1 104 ? 0.536 -0.399 -13.514 1.00 97.69 104 LYS A CA 1
ATOM 871 C C . LYS A 1 104 ? -0.271 -1.257 -12.516 1.00 97.69 104 LYS A C 1
ATOM 873 O O . LYS A 1 104 ? -1.121 -0.692 -11.828 1.0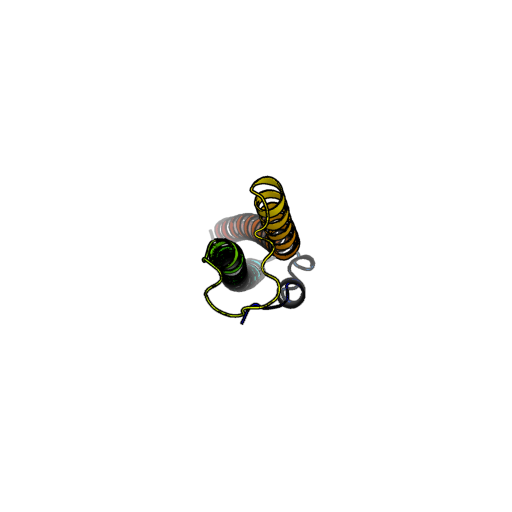0 97.69 104 LYS A O 1
ATOM 878 N N . PRO A 1 105 ? -0.050 -2.580 -12.375 1.00 97.81 105 PRO A N 1
ATOM 879 C CA . PRO A 1 105 ? -0.760 -3.380 -11.375 1.00 97.81 105 PRO A CA 1
ATOM 880 C C . PRO A 1 105 ? -0.472 -2.955 -9.928 1.00 97.81 105 PRO A C 1
ATOM 882 O O . PRO A 1 105 ? -1.383 -2.958 -9.107 1.00 97.81 105 PRO A O 1
ATOM 885 N N . TYR A 1 106 ? 0.763 -2.549 -9.621 1.00 98.00 106 TYR A N 1
ATOM 886 C CA . TYR A 1 106 ? 1.153 -2.055 -8.297 1.00 98.00 106 TYR A CA 1
ATOM 887 C C . TYR A 1 106 ? 0.468 -0.721 -7.979 1.00 98.00 106 TYR A C 1
ATOM 889 O O . TYR A 1 106 ? -0.036 -0.537 -6.878 1.00 98.00 106 TYR A O 1
ATOM 897 N N . GLU A 1 107 ? 0.366 0.179 -8.963 1.00 97.44 107 GLU A N 1
ATOM 898 C CA . GLU A 1 107 ? -0.339 1.464 -8.813 1.00 97.44 107 GLU A CA 1
ATOM 899 C C . GLU A 1 107 ? -1.853 1.298 -8.618 1.00 97.44 107 GLU A C 1
ATOM 901 O O . GLU A 1 107 ? -2.507 2.138 -8.001 1.00 97.44 107 GLU A O 1
ATOM 906 N N . LEU A 1 108 ? -2.444 0.230 -9.162 1.00 97.88 108 LEU A N 1
ATOM 907 C CA . LEU A 1 108 ? -3.841 -0.118 -8.889 1.00 97.88 108 LEU A CA 1
ATOM 908 C C . LEU A 1 108 ? -4.021 -0.599 -7.445 1.00 97.88 108 LEU A C 1
ATOM 910 O O . LEU A 1 108 ? -4.982 -0.202 -6.795 1.00 97.88 108 LEU A O 1
ATOM 914 N N . LEU A 1 109 ? -3.089 -1.407 -6.937 1.00 97.88 109 LEU A N 1
ATOM 915 C CA . LEU A 1 109 ? -3.119 -1.880 -5.553 1.00 97.88 109 LEU A CA 1
ATOM 916 C C . LEU A 1 109 ? -2.870 -0.749 -4.550 1.00 97.88 109 LEU A C 1
ATOM 918 O O . LEU A 1 109 ? -3.558 -0.683 -3.541 1.00 97.88 109 LEU A O 1
ATOM 922 N N . GLU A 1 110 ? -1.941 0.170 -4.830 1.00 97.75 110 GLU A N 1
ATOM 923 C CA . GLU A 1 110 ? -1.715 1.344 -3.976 1.00 97.75 110 GLU A CA 1
ATOM 924 C C . GLU A 1 110 ? -2.982 2.202 -3.856 1.00 97.75 110 GLU A C 1
ATOM 926 O O . GLU A 1 110 ? -3.327 2.628 -2.756 1.00 97.75 110 GLU A O 1
ATOM 931 N N . ARG A 1 111 ? -3.710 2.412 -4.962 1.00 98.00 111 ARG A N 1
ATOM 932 C CA . ARG A 1 111 ? -5.001 3.118 -4.938 1.00 98.00 111 ARG A CA 1
ATOM 933 C C . ARG A 1 111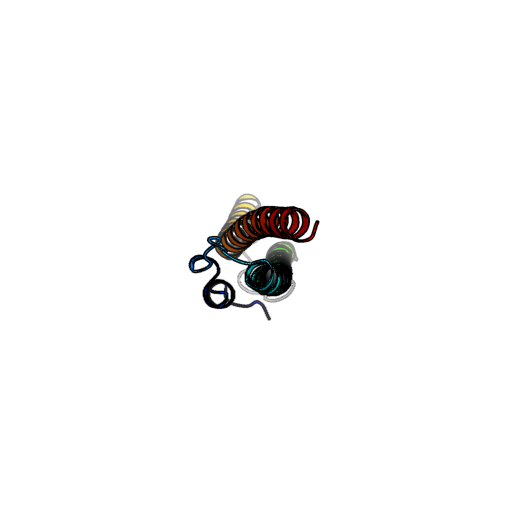 ? -6.040 2.391 -4.092 1.00 98.00 111 ARG A C 1
ATOM 935 O O . ARG A 1 111 ? -6.588 3.004 -3.188 1.00 98.00 111 ARG A O 1
ATOM 942 N N . LEU A 1 112 ? -6.217 1.089 -4.317 1.00 96.88 112 LEU A N 1
ATOM 943 C CA . LEU A 1 112 ? -7.134 0.263 -3.530 1.00 96.88 112 LEU A CA 1
ATOM 944 C C . LEU A 1 112 ? -6.830 0.334 -2.025 1.00 96.88 112 LEU A C 1
ATOM 946 O O . LEU A 1 112 ? -7.733 0.499 -1.212 1.00 96.88 112 LEU A O 1
ATOM 950 N N . ILE A 1 113 ? -5.552 0.238 -1.646 1.00 97.81 113 ILE A N 1
ATOM 951 C CA . ILE A 1 113 ? -5.144 0.344 -0.242 1.00 97.81 113 ILE A CA 1
ATOM 952 C C . ILE A 1 113 ? -5.492 1.722 0.322 1.00 97.81 113 ILE A C 1
ATOM 954 O O . ILE A 1 113 ? -5.972 1.802 1.449 1.00 97.81 113 ILE A O 1
ATOM 958 N N . ASN A 1 114 ? -5.254 2.798 -0.429 1.00 98.00 114 ASN A N 1
ATOM 959 C CA . ASN A 1 114 ? -5.587 4.145 0.032 1.00 98.00 114 ASN A CA 1
ATOM 960 C C . ASN A 1 114 ? -7.100 4.307 0.239 1.00 98.00 114 ASN A C 1
ATOM 962 O O . ASN A 1 114 ? -7.502 4.876 1.251 1.00 98.00 114 ASN A O 1
ATOM 966 N N . ASP A 1 115 ? -7.920 3.756 -0.658 1.00 97.31 115 ASP A N 1
ATOM 967 C CA . ASP A 1 115 ? -9.379 3.776 -0.525 1.00 97.31 115 ASP A CA 1
ATOM 968 C C . ASP A 1 115 ? -9.828 3.027 0.742 1.00 97.31 115 ASP A C 1
ATOM 970 O O . ASP A 1 115 ? -10.635 3.545 1.515 1.00 97.31 115 ASP A O 1
ATOM 974 N N . TYR A 1 116 ? -9.253 1.851 1.022 1.00 97.44 116 TYR A N 1
ATOM 975 C CA . TYR A 1 116 ? -9.535 1.126 2.265 1.00 97.44 116 TYR A CA 1
ATOM 976 C C . TYR A 1 116 ? -9.047 1.865 3.513 1.00 97.44 116 TYR A C 1
ATOM 978 O O . TYR A 1 116 ? -9.737 1.863 4.527 1.00 97.44 116 TYR A O 1
ATOM 986 N N . LEU A 1 117 ? -7.878 2.508 3.472 1.00 97.88 117 LEU A N 1
ATOM 987 C CA . LEU A 1 117 ? -7.369 3.281 4.609 1.00 97.88 117 LEU A CA 1
ATOM 988 C C . LEU A 1 117 ? -8.288 4.459 4.953 1.00 97.88 117 LEU A C 1
ATOM 990 O O . LEU A 1 117 ? -8.495 4.727 6.134 1.00 97.88 117 LEU A O 1
ATOM 994 N N . LEU A 1 118 ? -8.864 5.121 3.945 1.00 97.25 118 LEU A N 1
ATOM 995 C CA . LEU A 1 118 ? -9.858 6.177 4.149 1.00 97.25 118 LEU A CA 1
ATOM 996 C C . LEU A 1 118 ? -11.128 5.626 4.808 1.00 97.25 118 LEU A C 1
ATOM 998 O O . LEU A 1 118 ? -11.536 6.131 5.848 1.00 97.25 118 LEU A O 1
ATOM 1002 N N . GLN A 1 119 ? -11.685 4.534 4.281 1.00 95.25 119 GLN A N 1
ATOM 1003 C CA . GLN A 1 119 ? -12.873 3.897 4.867 1.00 95.25 119 GLN A CA 1
ATOM 1004 C C . GLN A 1 119 ? -12.633 3.441 6.312 1.00 95.25 119 GLN A C 1
ATOM 1006 O O . GLN A 1 119 ? -13.485 3.622 7.178 1.00 95.25 119 GLN A O 1
ATOM 1011 N N . ILE A 1 120 ? -11.453 2.880 6.596 1.00 96.38 120 ILE A N 1
ATOM 1012 C CA . ILE A 1 120 ? -11.065 2.485 7.952 1.00 96.38 120 ILE A CA 1
ATOM 1013 C C . ILE A 1 120 ? -10.966 3.708 8.864 1.00 96.38 120 ILE A C 1
ATOM 1015 O O . ILE A 1 120 ? -11.389 3.633 10.015 1.00 96.38 120 ILE A O 1
ATOM 1019 N N . HIS A 1 121 ? -10.410 4.821 8.386 1.00 97.00 121 HIS A N 1
ATOM 1020 C CA . HIS A 1 121 ? -10.339 6.050 9.170 1.00 97.00 121 HIS A CA 1
ATOM 1021 C C . HIS A 1 121 ? -11.736 6.556 9.547 1.00 97.00 121 HIS A C 1
ATOM 1023 O O . HIS A 1 121 ? -11.996 6.785 10.728 1.00 97.00 121 HIS A O 1
ATOM 1029 N N . ASP A 1 122 ? -12.647 6.635 8.577 1.00 95.56 122 ASP A N 1
ATOM 1030 C CA . ASP A 1 122 ? -14.024 7.081 8.803 1.00 95.56 122 ASP A CA 1
ATOM 1031 C C . ASP A 1 122 ? -14.770 6.149 9.769 1.00 95.56 122 ASP A C 1
ATOM 1033 O O . ASP A 1 122 ? -15.414 6.609 10.715 1.00 95.56 122 ASP A O 1
ATOM 1037 N N . ALA A 1 123 ? -14.616 4.832 9.596 1.00 95.31 123 ALA A N 1
ATOM 1038 C CA . ALA A 1 123 ? -15.189 3.834 10.492 1.00 95.31 123 ALA A CA 1
ATOM 1039 C C . ALA A 1 123 ? -14.656 3.978 11.924 1.00 95.31 123 ALA A C 1
ATOM 1041 O O . ALA A 1 123 ? -15.433 3.970 12.874 1.00 95.31 123 ALA A O 1
ATOM 1042 N N . LYS A 1 124 ? -13.343 4.156 12.107 1.00 96.25 124 LYS A N 1
ATOM 1043 C CA . LYS A 1 124 ? -12.754 4.363 13.439 1.00 96.25 124 LYS A CA 1
ATOM 1044 C C . LYS A 1 124 ? -13.312 5.614 14.114 1.00 96.25 124 LYS A C 1
ATOM 1046 O O . LYS A 1 124 ? -13.679 5.532 15.281 1.00 96.25 124 LYS A O 1
ATOM 1051 N N . ASN A 1 125 ? -13.438 6.721 13.381 1.00 96.25 125 ASN A N 1
ATOM 1052 C CA . ASN A 1 125 ? -14.019 7.956 13.910 1.00 96.25 125 ASN A CA 1
ATOM 1053 C C . ASN A 1 125 ? -15.477 7.740 14.355 1.00 96.25 125 ASN A C 1
ATOM 1055 O O . ASN A 1 125 ? -15.887 8.222 15.408 1.00 96.25 125 ASN A O 1
ATOM 1059 N N . TYR A 1 126 ? -16.268 6.992 13.577 1.00 94.69 126 TYR A N 1
ATOM 1060 C CA . TYR A 1 126 ? -17.632 6.620 13.962 1.00 94.69 126 TYR A CA 1
ATOM 1061 C C . TYR A 1 126 ? -17.666 5.810 15.270 1.00 94.69 126 TYR A C 1
ATOM 1063 O O . TYR A 1 126 ? -18.436 6.139 16.173 1.00 94.69 126 TYR A O 1
ATOM 1071 N N . LEU A 1 127 ? -16.800 4.800 15.395 1.00 94.81 127 LEU A N 1
ATOM 1072 C CA . LEU A 1 127 ? -16.702 3.951 16.588 1.00 94.81 127 LEU A CA 1
ATOM 1073 C C . LEU A 1 127 ? -16.305 4.731 17.836 1.00 94.81 127 LEU A C 1
ATOM 1075 O O . LEU A 1 127 ? -16.901 4.545 18.892 1.00 94.81 127 LEU A O 1
ATOM 1079 N N . GLU A 1 128 ? -15.292 5.586 17.717 1.00 95.12 128 GLU A N 1
ATOM 1080 C CA . GLU A 1 128 ? -14.791 6.397 18.826 1.00 95.12 128 GLU A CA 1
ATOM 1081 C C . GLU A 1 128 ? -15.899 7.333 19.337 1.00 95.12 128 GLU A C 1
ATOM 1083 O O . GLU A 1 128 ? -16.199 7.320 20.529 1.00 95.12 128 GLU A O 1
ATOM 1088 N N . ASN A 1 129 ? -16.631 7.994 18.433 1.00 94.25 129 ASN A N 1
ATOM 1089 C CA . ASN A 1 129 ? -17.795 8.813 18.790 1.00 94.25 129 ASN A CA 1
ATOM 1090 C C . ASN A 1 129 ? -18.932 8.009 19.445 1.00 94.25 129 ASN A C 1
ATOM 1092 O O . ASN A 1 129 ? -19.612 8.510 20.341 1.00 94.25 129 ASN A O 1
ATOM 1096 N N . PHE A 1 130 ? -19.199 6.786 18.975 1.00 93.62 130 PHE A N 1
ATOM 1097 C CA . PHE A 1 130 ? -20.208 5.917 19.584 1.00 93.62 130 PHE A CA 1
ATOM 1098 C C . PHE A 1 130 ? -19.815 5.537 21.015 1.00 93.62 130 PHE A C 1
ATOM 1100 O O . PHE A 1 130 ? -20.653 5.590 21.912 1.00 93.62 130 PHE A O 1
ATOM 1107 N N . ILE A 1 131 ? -18.549 5.179 21.236 1.00 94.31 131 ILE A N 1
ATOM 1108 C CA . ILE A 1 131 ? -18.032 4.817 22.559 1.00 94.31 131 ILE A CA 1
ATOM 1109 C C . ILE A 1 131 ? -18.149 6.007 23.511 1.00 94.31 131 ILE A C 1
ATOM 1111 O O . ILE A 1 131 ? -18.695 5.847 24.596 1.00 94.31 131 ILE A O 1
ATOM 1115 N N . GLU A 1 132 ? -17.700 7.192 23.098 1.00 94.44 132 GLU A N 1
ATOM 1116 C CA . GLU A 1 132 ? -17.765 8.404 23.925 1.00 94.44 132 GLU A CA 1
ATOM 1117 C C . GLU A 1 132 ? -19.199 8.706 24.385 1.00 94.44 132 GLU A C 1
ATOM 1119 O O . GLU A 1 132 ? -19.438 8.886 25.574 1.00 94.44 132 GLU A O 1
ATOM 1124 N N . LYS A 1 133 ? -20.178 8.642 23.474 1.00 93.38 133 LYS A N 1
ATOM 1125 C CA . LYS A 1 133 ? -21.594 8.918 23.782 1.00 93.38 133 LYS A CA 1
ATOM 1126 C C . LYS A 1 133 ? -22.272 7.915 24.717 1.00 93.38 133 LYS A C 1
ATOM 1128 O O . LYS A 1 133 ? -23.332 8.229 25.243 1.00 93.38 133 LYS A O 1
ATOM 1133 N N . ASN A 1 134 ? -21.738 6.702 24.843 1.00 89.62 134 ASN A N 1
ATOM 1134 C CA . ASN A 1 134 ? -22.353 5.618 25.618 1.00 89.62 134 ASN A CA 1
ATOM 1135 C C . ASN A 1 134 ? -21.567 5.279 26.898 1.00 89.62 134 ASN A C 1
ATOM 1137 O O . ASN A 1 134 ? -21.912 4.319 27.588 1.00 89.62 134 ASN A O 1
ATOM 1141 N N . VAL A 1 135 ? -20.484 6.010 27.182 1.00 84.25 135 VAL A N 1
ATOM 1142 C CA . VAL A 1 135 ? -19.661 5.858 28.394 1.00 84.25 135 VAL A CA 1
ATOM 1143 C C . VAL A 1 135 ? -19.811 7.060 29.343 1.00 84.25 135 VAL A C 1
ATOM 1145 O O . VAL A 1 135 ? -19.467 6.930 30.519 1.00 84.25 135 VAL A O 1
ATOM 1148 N N . GLU A 1 136 ? -20.351 8.189 28.867 1.00 54.34 136 GLU A N 1
ATOM 1149 C CA . GLU A 1 136 ? -20.880 9.282 29.710 1.00 54.34 136 GLU A CA 1
ATOM 1150 C C . GLU A 1 136 ? -22.204 8.904 30.393 1.00 54.34 136 GLU A C 1
ATOM 1152 O O . GLU A 1 136 ? -22.353 9.252 31.588 1.00 54.34 136 GLU A O 1
#

Secondary structure (DSSP, 8-state):
-PPPHHHHHHHHHTT-GGG------SHHHHHHHHHHHHHHHHHHHHHHHHHHHHHHHHHHHHHHHHHHHHS---S-SS------HHHHHHHHHHHHHHHHHHHHHHHHHHHHHHHHHHHHHHHHHHHHHHHHHHH-

pLDDT: mean 88.67, std 13.72, range [39.59, 98.19]

Radius of gyration: 23.9 Å; chains: 1; bounding box: 59×21×66 Å

Foldseek 3Di:
DQDDLVVLVVLLVVLVLVVDDLDDDDLVVLVVVLVSLVVSLVSLVVSLVSLVVNLVVLVVVLVVVLVVLVDDPPDDPDDDPPQPPVRNVVVNVVSVVVSCVRSVSSVVSNVVSVVSNVVSVVSSVVSVVVNVVVVD

Sequence (136 aa):
MVLDPRFYREEISNLEIEGLNLDIDSVAEALQLLVKLKKIEKTLLKINYNIRMDTRSIRKEYLKRIEELNKPVKVMKVFNKKLNKKESLKVKKKIVDERDHRIKPYELLERLINDYLLQIHDAKNYLENFIEKNVE